Protein AF-G3LGQ6-F1 (afdb_monomer_lite)

InterPro domains:
  IPR011161 MHC class I-like antigen recognition-like [PF00129] (14-64)
  IPR011162 MHC classes I/II-like antigen recognition protein [SSF54452] (13-64)
  IPR037055 MHC class I-like antigen recognition-like superfamily [G3DSA:3.30.500.10] (10-69)
  IPR050208 Antigen-presenting and immune regulatory MHC class I-related [PTHR16675] (10-63)

Foldseek 3Di:
DDDDDPPPPPPPDDKDKDKDKDADPDPPPVDDRIKIWIDIRNHTQWIQDRVVRDIDGPDPVVVVVVVPD

Radius of gyration: 19.4 Å; chains: 1; bounding box: 38×18×61 Å

Sequence (69 aa):
LLQTAVLQGRLLRSHSLHYLFMGASEQDLGLSLFEALGYVDDQLFVFYDHESRRVEPRTPWVSSRISSQ

Organism: Homo sapiens (NCBI:txid9606)

pLDDT: mean 79.57, std 17.64, range [37.06, 97.88]

Structure (mmCIF, N/CA/C/O backbone):
data_AF-G3LGQ6-F1
#
_entry.id   AF-G3LGQ6-F1
#
loop_
_atom_site.group_PDB
_atom_site.id
_atom_site.type_symbol
_atom_site.label_atom_id
_atom_site.label_alt_id
_atom_site.label_comp_id
_atom_site.label_asym_id
_atom_site.label_entity_id
_atom_site.label_seq_id
_atom_site.pdbx_PDB_ins_code
_atom_site.Cartn_x
_atom_site.Cartn_y
_atom_site.Cartn_z
_atom_site.occupancy
_atom_site.B_iso_or_equiv
_atom_site.auth_seq_id
_atom_site.auth_comp_id
_atom_site.auth_asym_id
_atom_site.auth_atom_id
_atom_site.pdbx_PDB_model_num
ATOM 1 N N . LEU A 1 1 ? 5.931 -7.573 -47.832 1.00 46.59 1 LEU A N 1
ATOM 2 C CA . LEU A 1 1 ? 7.157 -7.483 -47.010 1.00 46.59 1 LEU A CA 1
ATOM 3 C C . LEU A 1 1 ? 7.658 -6.053 -47.060 1.00 46.59 1 LEU A C 1
ATOM 5 O O . LEU A 1 1 ? 8.156 -5.653 -48.098 1.00 46.59 1 LEU A O 1
ATOM 9 N N . LEU A 1 2 ? 7.479 -5.301 -45.977 1.00 37.06 2 LEU A N 1
ATOM 10 C CA . LEU A 1 2 ? 8.358 -4.202 -45.573 1.00 37.06 2 LEU A CA 1
ATOM 11 C C . LEU A 1 2 ? 7.990 -3.879 -44.125 1.00 37.06 2 LEU A C 1
ATOM 13 O O . LEU A 1 2 ? 6.957 -3.288 -43.834 1.00 37.06 2 LEU A O 1
ATOM 17 N N . GLN A 1 3 ? 8.803 -4.440 -43.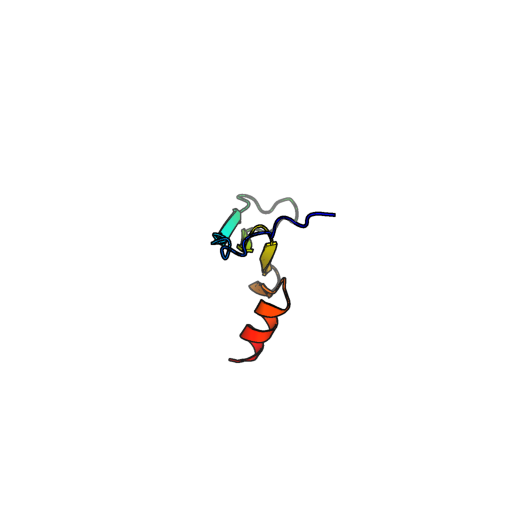233 1.00 44.94 3 GLN A N 1
ATOM 18 C CA . GLN A 1 3 ? 8.789 -4.213 -41.798 1.00 4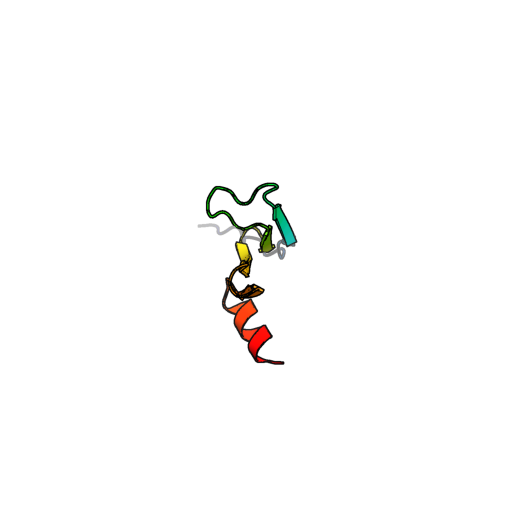4.94 3 GLN A CA 1
ATOM 19 C C . GLN A 1 3 ? 9.231 -2.771 -41.562 1.00 44.94 3 GLN A C 1
ATOM 21 O O . GLN A 1 3 ? 10.403 -2.450 -41.755 1.00 44.94 3 GLN A O 1
ATOM 26 N N . THR A 1 4 ? 8.313 -1.894 -41.173 1.00 47.72 4 THR A N 1
ATOM 27 C CA . THR A 1 4 ? 8.688 -0.576 -40.665 1.00 47.72 4 THR A CA 1
ATOM 28 C C . THR A 1 4 ? 9.008 -0.746 -39.189 1.00 47.72 4 THR A C 1
ATOM 30 O O . THR A 1 4 ? 8.134 -1.050 -38.379 1.00 47.72 4 THR A O 1
ATOM 33 N N . ALA A 1 5 ? 10.294 -0.628 -38.874 1.00 46.78 5 ALA A N 1
ATOM 34 C CA . ALA A 1 5 ? 10.843 -0.728 -37.536 1.00 46.78 5 ALA A CA 1
ATOM 35 C C . ALA A 1 5 ? 10.039 0.129 -36.546 1.00 46.78 5 ALA A C 1
ATOM 37 O O . ALA A 1 5 ? 9.965 1.352 -36.679 1.00 46.78 5 ALA A O 1
ATOM 38 N N . VAL A 1 6 ? 9.456 -0.523 -35.537 1.00 53.69 6 VAL A N 1
ATOM 39 C CA . VAL A 1 6 ? 8.990 0.145 -34.322 1.00 53.69 6 VAL A CA 1
ATOM 40 C C . VAL A 1 6 ? 10.239 0.710 -33.659 1.00 53.69 6 VAL A C 1
ATOM 42 O O . VAL A 1 6 ? 11.026 -0.022 -33.061 1.00 53.69 6 VAL A O 1
ATOM 45 N N . LEU A 1 7 ? 10.459 2.009 -33.844 1.00 52.22 7 LEU A N 1
ATOM 46 C CA . LEU A 1 7 ? 11.514 2.749 -33.177 1.00 52.22 7 LEU A CA 1
ATOM 47 C C . LEU A 1 7 ? 11.297 2.577 -31.670 1.00 52.22 7 LEU A C 1
ATOM 49 O O . LEU A 1 7 ? 10.345 3.112 -31.105 1.00 52.22 7 LEU A O 1
ATOM 53 N N . GLN A 1 8 ? 12.174 1.801 -31.035 1.00 55.16 8 GLN A N 1
ATOM 54 C CA . GLN A 1 8 ? 12.303 1.672 -29.588 1.00 55.16 8 GLN A CA 1
ATOM 55 C C . GLN A 1 8 ? 12.783 3.007 -28.995 1.00 55.16 8 GLN A C 1
ATOM 57 O O . GLN A 1 8 ? 13.871 3.113 -28.436 1.00 55.16 8 GLN A O 1
ATOM 62 N N . GLY A 1 9 ? 11.971 4.056 -29.105 1.00 51.88 9 GLY A N 1
ATOM 63 C CA . 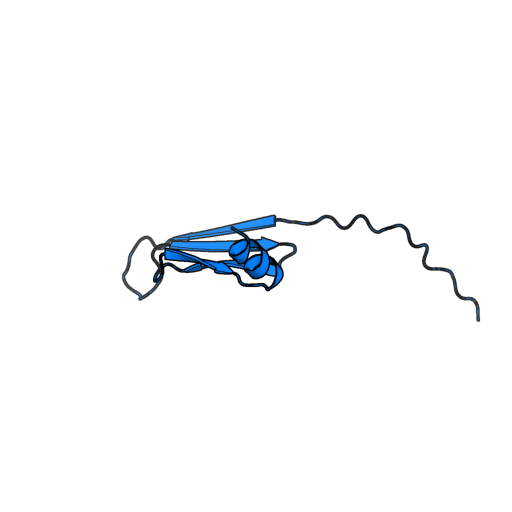GLY A 1 9 ? 11.993 5.116 -28.118 1.00 51.88 9 GLY A CA 1
ATOM 64 C C . GLY A 1 9 ? 11.497 4.472 -26.836 1.00 51.88 9 GLY A C 1
ATOM 65 O O . GLY A 1 9 ? 10.354 4.026 -26.787 1.00 51.88 9 GLY A O 1
ATOM 66 N N . ARG A 1 10 ? 12.368 4.331 -25.834 1.00 57.97 10 ARG A N 1
ATOM 67 C CA . ARG A 1 10 ? 11.989 3.942 -24.473 1.00 57.97 10 ARG A CA 1
ATOM 68 C C . ARG A 1 10 ? 10.801 4.816 -24.081 1.00 57.97 10 ARG A C 1
ATOM 70 O O . ARG A 1 10 ? 10.996 5.987 -23.769 1.00 57.97 10 ARG A O 1
ATOM 77 N N . LEU A 1 11 ? 9.584 4.276 -24.181 1.00 63.03 11 LEU A N 1
ATOM 78 C CA . LEU A 1 11 ? 8.381 4.970 -23.753 1.00 63.03 11 LEU A CA 1
ATOM 79 C C . LEU A 1 11 ? 8.648 5.323 -22.296 1.00 63.03 11 LEU A C 1
ATOM 81 O O . LEU A 1 11 ? 8.825 4.428 -21.466 1.00 63.03 11 LEU A O 1
ATOM 85 N N . LEU A 1 12 ? 8.806 6.613 -22.004 1.00 68.62 12 LEU A N 1
ATOM 86 C CA . LEU A 1 12 ? 8.871 7.089 -20.635 1.00 68.62 12 LEU A CA 1
ATOM 87 C C . LEU A 1 12 ? 7.490 6.803 -20.056 1.00 68.62 12 LEU A C 1
ATOM 89 O O . LEU A 1 12 ? 6.551 7.569 -20.251 1.00 68.62 12 LEU A O 1
ATOM 93 N N . ARG A 1 13 ? 7.342 5.625 -19.451 1.00 80.00 13 ARG A N 1
ATOM 94 C CA . ARG A 1 13 ? 6.128 5.258 -18.747 1.00 80.00 13 ARG A CA 1
ATOM 95 C C . ARG A 1 13 ? 6.157 6.033 -17.441 1.00 80.00 13 ARG A C 1
ATOM 97 O O . ARG A 1 13 ? 7.059 5.846 -16.627 1.00 80.00 13 ARG A O 1
ATOM 104 N N . SER A 1 14 ? 5.211 6.945 -17.283 1.00 90.00 14 SER A N 1
ATOM 105 C CA . SER A 1 14 ? 4.942 7.533 -15.979 1.00 90.00 14 SER A CA 1
ATOM 106 C C . SER A 1 14 ? 4.362 6.450 -15.083 1.00 90.00 14 SER A C 1
ATOM 108 O O . SER A 1 14 ? 3.524 5.669 -15.531 1.00 90.00 14 SER A O 1
ATOM 110 N N . HIS A 1 15 ? 4.823 6.419 -13.841 1.00 93.06 15 HIS A N 1
ATOM 111 C CA . HIS A 1 15 ? 4.268 5.559 -12.809 1.00 93.06 15 HIS A CA 1
ATOM 112 C C . HIS A 1 15 ? 3.445 6.406 -11.846 1.00 93.06 15 HIS A C 1
ATOM 114 O O . HIS A 1 15 ? 3.810 7.556 -11.577 1.00 93.06 15 HIS A O 1
ATOM 120 N N . SER A 1 16 ? 2.359 5.850 -11.322 1.00 95.75 16 SER A N 1
ATOM 121 C CA . SER A 1 16 ? 1.545 6.503 -10.297 1.00 95.75 16 SER A CA 1
ATOM 122 C C . SER A 1 16 ? 1.536 5.694 -9.006 1.00 95.75 16 SER A C 1
ATOM 124 O O . SER A 1 16 ? 1.596 4.467 -9.013 1.00 95.75 16 SER A O 1
ATOM 126 N N . LEU A 1 17 ? 1.483 6.408 -7.883 1.00 97.12 17 LEU A N 1
ATOM 127 C CA . LEU A 1 17 ? 1.328 5.843 -6.549 1.00 97.12 17 LEU A CA 1
ATOM 128 C C . LEU A 1 17 ? 0.111 6.499 -5.907 1.00 97.12 17 LEU A C 1
ATOM 130 O O . LEU A 1 17 ? 0.071 7.721 -5.766 1.00 97.12 17 LEU A O 1
ATOM 134 N N . HIS A 1 18 ? -0.861 5.685 -5.508 1.00 97.62 18 HIS A N 1
ATOM 135 C CA . HIS A 1 18 ? -2.086 6.145 -4.865 1.00 97.62 18 HIS A CA 1
ATOM 136 C C . HIS A 1 18 ? -2.275 5.460 -3.519 1.00 97.62 18 HIS A C 1
ATOM 138 O O . HIS A 1 18 ? -2.068 4.254 -3.393 1.00 97.62 18 HIS A O 1
ATOM 144 N N . TYR A 1 19 ? -2.721 6.236 -2.534 1.00 96.62 19 TYR A N 1
ATOM 145 C CA . TYR A 1 19 ? -3.204 5.720 -1.261 1.00 96.62 19 TYR A CA 1
ATOM 146 C C . TYR A 1 19 ? -4.662 6.117 -1.081 1.00 96.62 19 TYR A C 1
ATOM 148 O O . TYR A 1 19 ? -5.019 7.278 -1.289 1.00 96.62 19 TYR A O 1
ATOM 156 N N . LEU A 1 20 ? -5.489 5.150 -0.699 1.00 95.50 20 LEU A N 1
ATOM 157 C CA . LEU A 1 20 ? -6.896 5.358 -0.383 1.00 95.50 20 LEU A CA 1
ATOM 158 C C . LEU A 1 20 ? -7.122 5.019 1.084 1.00 95.50 20 LEU A C 1
ATOM 160 O O . LEU A 1 20 ? -6.661 3.981 1.556 1.00 95.50 20 LEU A O 1
ATOM 164 N N . PHE A 1 21 ? -7.840 5.898 1.774 1.00 92.62 21 PHE A N 1
ATOM 165 C CA . PHE A 1 21 ? -8.189 5.754 3.180 1.00 92.62 21 PHE A CA 1
ATOM 166 C C . PHE A 1 21 ? -9.700 5.844 3.313 1.00 92.62 21 PHE A C 1
ATOM 168 O O . PHE A 1 21 ? -10.312 6.790 2.816 1.00 92.62 21 PHE A O 1
ATOM 175 N N . MET A 1 22 ? -10.293 4.861 3.974 1.00 89.31 22 MET A N 1
ATOM 176 C CA . MET A 1 22 ? -11.728 4.797 4.226 1.00 89.31 22 MET A CA 1
ATOM 177 C C . MET A 1 22 ? -11.933 4.539 5.710 1.00 89.31 22 MET A C 1
ATOM 179 O O . MET A 1 22 ? -11.213 3.748 6.304 1.00 89.31 22 MET A O 1
ATOM 183 N N . GLY A 1 23 ? -12.886 5.228 6.324 1.00 86.31 23 GLY A N 1
ATOM 184 C CA . GLY A 1 23 ? -13.223 5.028 7.727 1.00 86.31 23 GLY A CA 1
ATOM 185 C C . GLY A 1 23 ? -14.727 5.072 7.913 1.00 86.31 23 GLY A C 1
ATOM 186 O O . GLY A 1 23 ? -15.402 5.891 7.286 1.00 86.31 23 GLY A O 1
ATOM 187 N N . ALA A 1 24 ? -15.241 4.186 8.758 1.00 82.88 24 ALA A N 1
ATOM 188 C CA . ALA A 1 24 ? -16.645 4.175 9.139 1.00 82.88 24 ALA A CA 1
ATOM 189 C C . ALA A 1 24 ? -16.832 5.013 10.410 1.00 82.88 24 ALA A C 1
ATOM 191 O O . ALA A 1 24 ? -16.067 4.884 11.366 1.00 82.88 24 ALA A O 1
ATOM 192 N N . SER A 1 25 ? -17.846 5.881 10.432 1.00 80.25 25 SER A N 1
ATOM 193 C CA . SER A 1 25 ? -18.166 6.690 11.616 1.00 80.25 25 SER A CA 1
ATOM 194 C C . SER A 1 25 ? -18.856 5.887 12.722 1.00 80.25 25 SER A C 1
ATOM 196 O O . SER A 1 25 ? -18.751 6.247 13.890 1.00 80.25 25 SER A O 1
ATOM 198 N N . GLU A 1 26 ? -19.550 4.805 12.367 1.00 79.62 26 GLU A N 1
ATOM 199 C CA . GLU A 1 26 ? -20.277 3.929 13.289 1.00 79.62 26 GLU A CA 1
ATOM 200 C C . GLU A 1 26 ? -19.857 2.470 13.065 1.00 79.62 26 GLU A C 1
ATOM 202 O O . GLU A 1 26 ? -19.598 2.059 11.934 1.00 79.62 26 GLU A O 1
ATOM 207 N N . GLN A 1 27 ? -19.785 1.681 14.142 1.00 68.69 27 GLN A N 1
ATOM 208 C CA . GLN A 1 27 ? -19.302 0.288 14.112 1.00 68.69 27 GLN A CA 1
ATOM 209 C C . GLN A 1 27 ? -20.363 -0.749 13.695 1.00 68.69 27 GLN A C 1
ATOM 211 O O . GLN A 1 27 ? -20.109 -1.949 13.760 1.00 68.69 27 GLN A O 1
ATOM 216 N N . ASP A 1 28 ? -21.557 -0.338 13.273 1.00 60.97 28 ASP A N 1
ATOM 217 C CA . ASP A 1 28 ? -22.750 -1.182 13.434 1.00 60.97 28 ASP A CA 1
ATOM 218 C C . ASP A 1 28 ? -23.021 -2.233 12.332 1.00 60.97 28 ASP A C 1
ATOM 220 O O . ASP A 1 28 ? -24.127 -2.749 12.222 1.00 60.97 28 ASP A O 1
ATOM 224 N N . LEU A 1 29 ? -22.042 -2.594 11.490 1.00 64.56 29 LEU A N 1
ATOM 225 C CA . LEU A 1 29 ? -22.273 -3.532 10.369 1.00 64.56 29 LEU A CA 1
ATOM 226 C C . LEU A 1 29 ? -21.133 -4.530 10.097 1.00 64.56 29 LEU A C 1
ATOM 228 O O . LEU A 1 29 ? -21.056 -5.095 9.007 1.00 64.56 29 LEU A O 1
ATOM 232 N N . GLY A 1 30 ? -20.230 -4.763 11.055 1.00 66.12 30 GLY A N 1
ATOM 233 C CA . GLY A 1 30 ? -19.072 -5.649 10.836 1.00 66.12 30 GLY A CA 1
ATOM 234 C C . GLY A 1 30 ? -18.070 -5.099 9.811 1.00 66.12 30 GLY A C 1
ATOM 235 O O . GLY A 1 30 ? -17.245 -5.840 9.281 1.00 66.12 30 GLY A O 1
ATOM 236 N N . LEU A 1 31 ? -18.165 -3.800 9.518 1.00 68.31 31 LEU A N 1
ATOM 237 C CA . LEU A 1 31 ? -17.216 -3.068 8.695 1.00 68.31 31 LEU A CA 1
ATOM 238 C C . LEU A 1 31 ? -16.043 -2.612 9.554 1.00 68.31 31 LEU A C 1
ATOM 240 O O . LEU A 1 31 ? -16.207 -2.244 10.720 1.00 68.31 31 LEU A O 1
ATOM 244 N N . SER A 1 32 ? -14.861 -2.598 8.948 1.00 70.62 32 SER A N 1
ATOM 245 C CA . SER A 1 32 ? -13.679 -2.079 9.606 1.00 70.62 32 SER A CA 1
ATOM 246 C C . SER A 1 32 ? -13.843 -0.591 9.921 1.00 70.62 32 SER A C 1
ATOM 248 O O . SER A 1 32 ? -14.269 0.192 9.072 1.00 70.62 32 SER A O 1
ATOM 250 N N . LEU A 1 33 ? -13.456 -0.177 11.130 1.00 79.38 33 LEU A N 1
ATOM 251 C CA . LEU A 1 33 ? -13.403 1.239 11.514 1.00 79.38 33 LEU A CA 1
ATOM 252 C C . LEU A 1 33 ? -12.522 2.061 10.569 1.00 79.38 33 LEU A C 1
ATOM 254 O O . LEU A 1 33 ? -12.748 3.259 10.398 1.00 79.38 33 LEU A O 1
ATOM 258 N N . PHE A 1 34 ? -11.507 1.420 9.989 1.00 86.31 34 PHE A N 1
ATOM 259 C CA . PHE A 1 34 ? -10.538 2.064 9.127 1.00 86.31 34 PHE A CA 1
ATOM 260 C C . PHE A 1 34 ? -9.859 1.069 8.184 1.00 86.31 34 PHE A C 1
ATOM 262 O O . PHE A 1 34 ? -9.310 0.057 8.616 1.00 86.31 34 PHE A O 1
ATOM 269 N N . GLU A 1 35 ? -9.805 1.429 6.908 1.00 88.88 35 GLU A N 1
ATOM 270 C CA . GLU A 1 35 ? -9.099 0.715 5.856 1.00 88.88 35 GLU A CA 1
ATOM 271 C C . GLU A 1 35 ? -8.113 1.653 5.157 1.00 88.88 35 GLU A C 1
ATOM 273 O O . GLU A 1 35 ? -8.410 2.820 4.882 1.00 88.88 35 GLU A O 1
ATOM 278 N N . ALA A 1 36 ? -6.938 1.120 4.825 1.00 94.06 36 ALA A N 1
ATOM 279 C CA . ALA A 1 36 ? -5.944 1.805 4.011 1.00 94.06 36 ALA A CA 1
ATOM 280 C C . ALA A 1 36 ? -5.446 0.881 2.898 1.00 94.06 36 ALA A C 1
ATOM 282 O O . ALA A 1 36 ? -5.086 -0.272 3.142 1.00 94.06 36 ALA A O 1
ATOM 283 N N . LEU A 1 37 ? -5.404 1.396 1.674 1.00 96.56 37 LEU A N 1
ATOM 284 C CA . LEU A 1 37 ? -5.014 0.665 0.469 1.00 96.56 37 LEU A CA 1
ATOM 285 C C . LEU A 1 37 ? -3.903 1.428 -0.251 1.00 96.56 37 LEU A C 1
ATOM 287 O O . LEU A 1 37 ? -3.953 2.656 -0.328 1.00 96.56 37 LEU A O 1
ATOM 291 N N . GLY A 1 38 ? -2.927 0.711 -0.808 1.00 97.88 38 GLY A N 1
ATOM 292 C CA . GLY A 1 38 ? -1.860 1.292 -1.625 1.00 97.88 38 GLY A CA 1
ATOM 293 C C . GLY A 1 38 ? -1.813 0.676 -3.018 1.00 97.88 38 GLY A C 1
ATOM 294 O O . GLY A 1 38 ? -1.777 -0.549 -3.147 1.00 97.88 38 GLY A O 1
ATOM 295 N N . TYR A 1 39 ? -1.754 1.519 -4.048 1.00 97.62 39 TYR A N 1
ATOM 296 C CA . TYR A 1 39 ? -1.707 1.128 -5.458 1.00 97.62 39 TYR A CA 1
ATOM 297 C C . TYR A 1 39 ? -0.476 1.694 -6.161 1.00 97.62 39 TYR A C 1
ATOM 299 O O . TYR A 1 39 ? -0.154 2.866 -5.979 1.00 97.62 39 TYR A O 1
ATOM 307 N N . VAL A 1 40 ? 0.164 0.887 -7.005 1.00 97.31 40 VAL A N 1
ATOM 308 C CA . VAL A 1 40 ? 1.152 1.339 -7.997 1.00 97.31 40 VAL A CA 1
ATOM 309 C C . VAL A 1 40 ? 0.613 0.979 -9.373 1.00 97.31 40 VAL A C 1
ATOM 311 O O . VAL A 1 40 ? 0.319 -0.191 -9.594 1.00 97.31 40 VAL A O 1
ATOM 314 N N . ASP A 1 41 ? 0.476 1.948 -10.278 1.00 95.06 41 ASP A N 1
ATOM 315 C CA . ASP A 1 41 ? -0.080 1.739 -11.629 1.00 95.06 41 ASP A CA 1
ATOM 316 C C . ASP A 1 41 ? -1.400 0.933 -11.612 1.00 95.06 41 ASP A C 1
ATOM 318 O O . ASP A 1 41 ? -1.539 -0.078 -12.301 1.00 95.06 41 ASP A O 1
ATOM 322 N N . ASP A 1 42 ? -2.341 1.339 -10.753 1.00 94.62 42 ASP A N 1
ATOM 323 C CA . ASP A 1 42 ? -3.644 0.685 -10.520 1.00 94.62 42 ASP A CA 1
ATOM 324 C C . ASP A 1 42 ? -3.585 -0.744 -9.937 1.00 94.62 42 ASP A C 1
ATOM 326 O O . ASP A 1 42 ? -4.616 -1.381 -9.715 1.00 94.62 42 ASP A O 1
ATOM 330 N N . GLN A 1 43 ? -2.396 -1.245 -9.590 1.00 96.88 43 GLN A N 1
ATOM 331 C CA . GLN A 1 43 ? -2.212 -2.534 -8.927 1.00 96.88 43 GLN A CA 1
ATOM 332 C C . GLN A 1 43 ? -2.101 -2.372 -7.406 1.00 96.88 43 GLN A C 1
ATOM 334 O O . GLN A 1 43 ? -1.162 -1.751 -6.903 1.00 96.88 43 GLN A O 1
ATOM 339 N N . LEU A 1 44 ? -3.022 -2.996 -6.662 1.00 97.31 44 LEU A N 1
ATOM 340 C CA . LEU A 1 44 ? -2.974 -3.046 -5.197 1.00 97.31 44 LEU A CA 1
ATOM 341 C C . LEU A 1 44 ? -1.705 -3.778 -4.740 1.00 97.31 44 LEU A C 1
ATOM 343 O O . LEU A 1 44 ? -1.520 -4.956 -5.052 1.00 97.31 44 LEU A O 1
ATOM 347 N N . PHE A 1 45 ? -0.847 -3.101 -3.978 1.00 96.88 45 PHE A N 1
ATOM 348 C CA . PHE A 1 45 ? 0.403 -3.677 -3.476 1.00 96.88 45 PHE A CA 1
ATOM 349 C C . PHE A 1 45 ? 0.433 -3.876 -1.963 1.00 96.88 45 PHE A C 1
ATOM 351 O O . PHE A 1 45 ? 1.144 -4.768 -1.494 1.00 96.88 45 PHE A O 1
ATOM 358 N N . VAL A 1 46 ? -0.374 -3.120 -1.215 1.00 96.69 46 VAL A N 1
ATOM 359 C CA . VAL A 1 46 ? -0.522 -3.233 0.242 1.00 96.69 46 VAL A CA 1
ATOM 360 C C . VAL A 1 46 ? -1.953 -2.953 0.682 1.00 96.69 46 VAL A C 1
ATOM 362 O O . VAL A 1 46 ? -2.661 -2.163 0.057 1.00 96.69 46 VAL A O 1
ATOM 365 N N . PHE A 1 47 ? -2.353 -3.575 1.786 1.00 95.19 47 PHE A N 1
ATOM 366 C CA . PHE A 1 47 ? -3.618 -3.331 2.475 1.00 95.19 47 PHE A CA 1
ATOM 367 C C . PHE A 1 47 ? -3.387 -3.311 3.983 1.00 95.19 47 PHE A C 1
ATOM 369 O O . PHE A 1 47 ? -2.669 -4.162 4.493 1.00 95.19 47 PHE A O 1
ATOM 376 N N . TYR A 1 48 ? -4.006 -2.382 4.698 1.00 93.44 48 TYR A N 1
ATOM 377 C CA . TYR A 1 48 ? -4.033 -2.410 6.154 1.00 93.44 48 TYR A CA 1
ATOM 378 C C . TYR A 1 48 ? -5.147 -3.333 6.651 1.00 93.44 48 TYR A C 1
ATOM 380 O O . TYR A 1 48 ? -6.322 -3.035 6.460 1.00 93.44 48 TYR A O 1
ATOM 388 N N . ASP A 1 49 ? -4.771 -4.431 7.302 1.00 87.56 49 ASP A N 1
ATOM 389 C CA . ASP A 1 49 ? -5.700 -5.304 8.004 1.00 87.56 49 ASP A CA 1
ATOM 390 C C . ASP A 1 49 ? -5.933 -4.801 9.430 1.00 87.56 49 ASP A C 1
ATOM 392 O O . ASP A 1 49 ? -5.015 -4.735 10.249 1.00 87.56 49 ASP A O 1
ATOM 396 N N . HIS A 1 50 ? -7.179 -4.450 9.72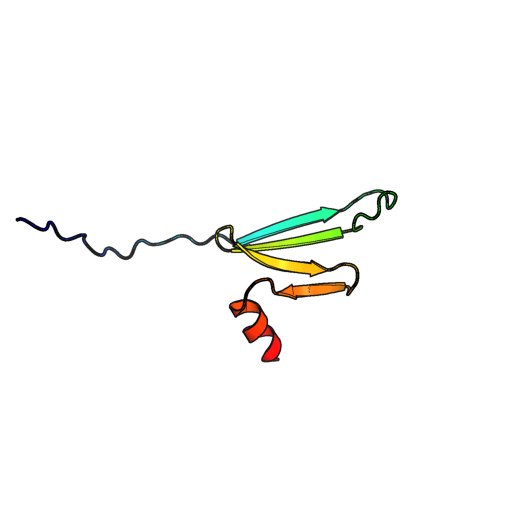6 1.00 82.38 50 HIS A N 1
ATOM 397 C CA . HIS A 1 50 ? -7.583 -3.919 11.021 1.00 82.38 50 HIS A CA 1
ATOM 398 C C . HIS A 1 50 ? -7.588 -4.957 12.143 1.00 82.38 50 HIS A C 1
ATOM 400 O O . HIS A 1 50 ? -7.324 -4.595 13.290 1.00 82.38 50 HIS A O 1
ATOM 406 N N . GLU A 1 51 ? -7.848 -6.227 11.822 1.00 83.00 51 GLU A N 1
ATOM 407 C CA . GLU A 1 51 ? -7.893 -7.312 12.803 1.00 83.00 51 GLU A CA 1
ATOM 408 C C . GLU A 1 51 ? -6.491 -7.561 13.368 1.00 83.00 51 GLU A C 1
ATOM 410 O O . GLU A 1 51 ? -6.254 -7.465 14.575 1.00 83.00 51 GLU A O 1
ATOM 415 N N . SER A 1 52 ? -5.512 -7.789 12.487 1.00 87.75 52 SER A N 1
ATOM 416 C CA . SER A 1 52 ? -4.109 -7.959 12.885 1.00 87.75 52 SER A CA 1
ATOM 417 C C . SER A 1 52 ? -3.375 -6.642 13.166 1.00 87.75 52 SER A C 1
ATOM 419 O O . SER A 1 52 ? -2.272 -6.661 13.724 1.00 87.75 52 SER A O 1
ATOM 421 N N . ARG A 1 53 ? -3.976 -5.500 12.804 1.00 88.19 53 ARG A N 1
ATOM 422 C CA . ARG A 1 53 ? -3.396 -4.145 12.839 1.00 88.19 53 ARG A CA 1
ATOM 423 C C . ARG A 1 53 ? -2.071 -4.041 12.085 1.00 88.19 53 ARG A C 1
ATOM 425 O O . ARG A 1 53 ? -1.133 -3.388 12.554 1.00 88.19 53 ARG A O 1
ATOM 432 N N . ARG A 1 54 ? -1.972 -4.691 10.927 1.00 90.75 54 ARG A N 1
ATOM 433 C CA . ARG A 1 54 ? -0.745 -4.767 10.121 1.00 90.75 54 ARG A CA 1
ATOM 434 C C . ARG A 1 54 ? -0.986 -4.365 8.678 1.00 90.75 54 ARG A C 1
ATOM 436 O O . ARG A 1 54 ? -2.093 -4.441 8.162 1.00 90.75 54 ARG A O 1
ATOM 443 N N . VAL A 1 55 ? 0.086 -3.926 8.022 1.00 92.62 55 VAL A N 1
ATOM 444 C CA . VAL A 1 55 ? 0.089 -3.729 6.573 1.00 92.62 55 VAL A CA 1
ATOM 445 C C . VAL A 1 55 ? 0.454 -5.053 5.917 1.00 92.62 55 VAL A C 1
ATOM 447 O O . VAL A 1 55 ? 1.594 -5.504 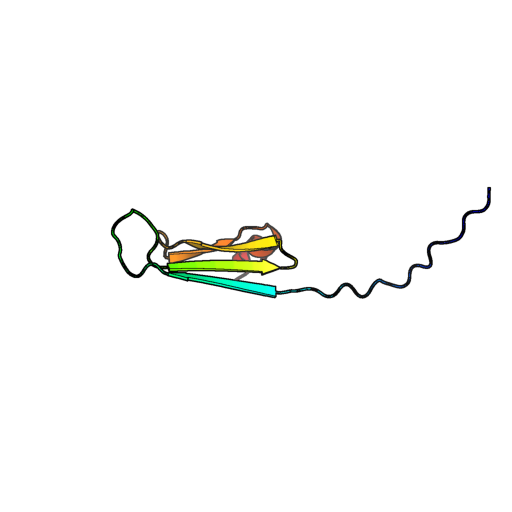5.994 1.00 92.62 55 VAL A O 1
ATOM 450 N N . GLU A 1 56 ? -0.528 -5.651 5.262 1.00 94.38 56 GLU A N 1
ATOM 451 C CA . GLU A 1 56 ? -0.422 -6.921 4.570 1.00 94.38 56 GLU A CA 1
ATOM 452 C C . GLU A 1 56 ? 0.017 -6.712 3.112 1.00 94.38 56 GLU A C 1
ATOM 454 O O . GLU A 1 56 ? -0.633 -5.974 2.353 1.00 94.38 56 GLU A O 1
ATOM 459 N N . PRO A 1 57 ? 1.109 -7.364 2.676 1.00 94.88 57 PRO A N 1
ATOM 460 C CA . PRO A 1 57 ? 1.538 -7.344 1.286 1.00 94.88 57 PRO A CA 1
ATOM 461 C C . PRO A 1 57 ? 0.490 -7.990 0.386 1.00 94.88 57 PRO A C 1
ATOM 463 O O . PRO A 1 57 ? -0.002 -9.084 0.655 1.00 94.88 57 PRO A O 1
ATOM 466 N N . ARG A 1 58 ? 0.190 -7.345 -0.739 1.00 95.88 58 ARG A N 1
ATOM 467 C CA . ARG A 1 58 ? -0.697 -7.895 -1.777 1.00 95.88 58 ARG A CA 1
ATOM 468 C C . ARG A 1 58 ? 0.056 -8.345 -3.023 1.00 95.88 58 ARG A C 1
ATOM 470 O O . ARG A 1 58 ? -0.542 -8.878 -3.950 1.00 95.88 58 ARG A O 1
ATOM 477 N N . THR A 1 59 ? 1.378 -8.165 -3.038 1.00 94.25 59 THR A N 1
ATOM 478 C CA . THR A 1 59 ? 2.241 -8.553 -4.157 1.00 94.25 59 THR A CA 1
ATOM 479 C C . THR A 1 59 ? 3.578 -9.143 -3.682 1.00 94.25 59 THR A C 1
ATOM 481 O O . THR A 1 59 ? 4.096 -8.731 -2.638 1.00 94.25 59 THR A O 1
ATOM 484 N N . PRO A 1 60 ? 4.192 -10.064 -4.455 1.00 92.06 60 PRO A N 1
ATOM 485 C CA . PRO A 1 60 ? 5.437 -10.735 -4.054 1.00 92.06 60 PRO A CA 1
ATOM 486 C C . PRO A 1 60 ? 6.649 -9.807 -3.899 1.00 92.06 60 PRO A C 1
ATOM 488 O O . PRO A 1 60 ? 7.568 -10.083 -3.131 1.00 92.06 60 PRO A O 1
ATOM 491 N N . TRP A 1 61 ? 6.677 -8.700 -4.645 1.00 89.00 61 TRP A N 1
ATOM 492 C CA . TRP A 1 61 ? 7.792 -7.750 -4.617 1.00 89.00 61 TRP A CA 1
ATOM 493 C C . TRP A 1 61 ? 7.792 -6.863 -3.365 1.00 89.00 61 TRP A C 1
ATOM 495 O O . TRP A 1 61 ? 8.815 -6.259 -3.044 1.00 89.00 61 TRP A O 1
ATOM 505 N N . VAL A 1 62 ? 6.662 -6.790 -2.657 1.00 89.31 62 VAL A N 1
ATOM 506 C CA . VAL A 1 62 ? 6.541 -6.126 -1.353 1.00 89.31 62 VAL A CA 1
ATOM 507 C C . VAL A 1 62 ? 6.921 -7.089 -0.241 1.00 89.31 62 VAL A C 1
ATOM 509 O O . VAL A 1 62 ? 7.716 -6.735 0.627 1.00 89.31 62 VAL A O 1
ATOM 512 N N . SER A 1 63 ? 6.397 -8.319 -0.282 1.00 84.56 63 SER A N 1
ATOM 513 C CA . SER A 1 63 ? 6.668 -9.321 0.753 1.00 84.56 63 SER A CA 1
ATOM 514 C C . SER A 1 63 ? 8.162 -9.622 0.878 1.00 84.56 63 SER A C 1
ATOM 516 O O . SER A 1 63 ? 8.673 -9.702 1.990 1.00 84.56 63 SER A O 1
ATOM 518 N N . SER A 1 64 ? 8.881 -9.702 -0.249 1.00 75.19 64 SER A N 1
ATOM 519 C CA . SER A 1 64 ? 10.328 -9.953 -0.260 1.00 75.19 64 SER A CA 1
ATOM 520 C C . SER A 1 64 ? 11.158 -8.832 0.372 1.00 75.19 64 SER A C 1
ATOM 522 O O . SER A 1 64 ? 12.240 -9.099 0.886 1.00 75.19 64 SER A O 1
ATOM 524 N N . ARG A 1 65 ? 10.661 -7.587 0.374 1.00 67.06 65 ARG A N 1
ATOM 525 C CA . ARG A 1 65 ? 11.340 -6.449 1.016 1.00 67.06 65 ARG A CA 1
ATOM 526 C C . ARG A 1 65 ? 11.106 -6.389 2.521 1.00 67.06 65 ARG A C 1
ATOM 528 O O . ARG A 1 65 ? 11.947 -5.854 3.235 1.00 67.06 65 ARG A O 1
ATOM 535 N N . ILE A 1 66 ? 9.985 -6.924 3.000 1.00 61.91 66 ILE A N 1
ATOM 536 C CA . ILE A 1 66 ? 9.630 -6.902 4.426 1.00 61.91 66 ILE A CA 1
ATOM 537 C C . ILE A 1 66 ? 10.386 -7.994 5.197 1.00 61.91 66 ILE A C 1
ATOM 539 O O . ILE A 1 66 ? 10.722 -7.789 6.355 1.00 61.91 66 ILE A O 1
ATOM 543 N N . SER A 1 67 ? 10.742 -9.107 4.548 1.00 55.88 67 SER A N 1
ATOM 544 C CA . SER A 1 67 ? 11.563 -10.183 5.130 1.00 55.88 67 SER A CA 1
ATOM 545 C C . SER A 1 67 ? 13.066 -9.876 5.229 1.00 55.88 67 SER A C 1
ATOM 547 O O . SER A 1 67 ? 13.829 -10.732 5.668 1.00 55.88 67 SER A O 1
ATOM 549 N N . SER A 1 68 ? 13.516 -8.704 4.770 1.00 54.38 68 SER A N 1
ATOM 550 C CA . SER A 1 68 ? 14.935 -8.309 4.760 1.00 54.38 68 SER A CA 1
ATOM 551 C C . SER A 1 68 ? 15.297 -7.255 5.813 1.00 54.38 68 SER A C 1
ATOM 553 O O . SER A 1 68 ? 16.340 -6.616 5.678 1.00 54.38 68 SER A O 1
ATOM 555 N N . GLN A 1 69 ? 14.461 -7.069 6.838 1.00 43.72 69 GLN A N 1
ATOM 556 C CA . GLN A 1 69 ? 14.768 -6.244 8.012 1.00 43.72 69 GLN A CA 1
ATOM 557 C C . GLN A 1 69 ? 14.873 -7.094 9.272 1.00 43.72 69 GLN A C 1
ATOM 559 O O . GLN A 1 69 ? 14.022 -7.997 9.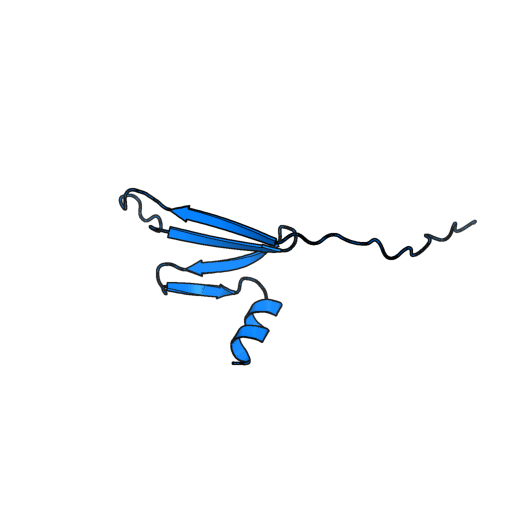435 1.00 43.72 69 GLN A O 1
#

Secondary structure (DSSP, 8-state):
----------------EEEEEEE-S--TTS--SEEEEEEETTEEEEEEETTTTEEEESSHHHHHHHTT-